Protein AF-A0A945ASM0-F1 (afdb_monomer)

Foldseek 3Di:
DLVVDPDDDVRNVVSVVLVVVVQVVQQVLQVVLVHRSVVQSVVQVPDDDPQFHADSVVRDTDRCVVVVNDDDPVVVVVVSVVVVVVVVVVVPDPDDDDDDDDDPDPPPPPPDDDDDDDDDDDDDDDDDDDDDDDDDDD

Secondary structure (DSSP, 8-state):
-GGGS---HHHHHHHHHHHHHTTHHHHHHHHHTTS-HHHHHHHHHT--STTEEEETTTTEEEETTTTT----HHHHHHHHHHHHHHHHHHHT------PPPPP-PPP-------------------------------

Structure (mmCIF, N/CA/C/O backbone):
data_AF-A0A945ASM0-F1
#
_entry.id   AF-A0A945ASM0-F1
#
loop_
_atom_site.group_PDB
_atom_site.id
_atom_site.type_symbol
_atom_site.label_atom_id
_atom_site.label_alt_id
_atom_site.label_comp_id
_atom_site.label_asym_id
_atom_site.label_entity_id
_atom_site.label_seq_id
_atom_site.pdbx_PDB_ins_code
_atom_site.Cartn_x
_atom_site.Cartn_y
_atom_site.Cartn_z
_atom_site.occupancy
_atom_site.B_iso_or_equiv
_atom_site.auth_seq_id
_atom_site.auth_comp_id
_atom_site.auth_asym_id
_atom_site.auth_atom_id
_atom_site.pdbx_PDB_model_num
ATOM 1 N N . VAL A 1 1 ? 0.229 12.304 5.157 1.00 80.81 1 VAL A N 1
ATOM 2 C CA . VAL A 1 1 ? 1.711 12.404 5.084 1.00 80.81 1 VAL A CA 1
ATOM 3 C C . VAL A 1 1 ? 2.138 12.978 3.744 1.00 80.81 1 VAL A C 1
ATOM 5 O O . VAL A 1 1 ? 2.705 14.057 3.748 1.00 80.81 1 VAL A O 1
ATOM 8 N N . ILE A 1 2 ? 1.781 12.337 2.625 1.00 84.88 2 ILE A N 1
ATOM 9 C CA . ILE A 1 2 ? 2.152 12.780 1.267 1.00 84.88 2 ILE A CA 1
ATOM 10 C C . ILE A 1 2 ? 1.742 14.237 0.978 1.00 84.88 2 ILE A C 1
ATOM 12 O O . ILE A 1 2 ? 2.553 15.021 0.509 1.00 84.88 2 ILE A O 1
ATOM 16 N N . GLU A 1 3 ? 0.524 14.641 1.348 1.00 84.06 3 GLU A N 1
ATOM 17 C CA . GLU A 1 3 ? 0.013 16.008 1.111 1.00 84.06 3 GLU A CA 1
ATOM 18 C C . GLU A 1 3 ? 0.750 17.116 1.878 1.00 84.06 3 GLU A C 1
ATOM 20 O O . GLU A 1 3 ? 0.594 18.288 1.558 1.00 84.06 3 GLU A O 1
ATOM 25 N N . LYS A 1 4 ? 1.542 16.761 2.898 1.00 91.69 4 LYS A N 1
ATOM 26 C CA . LYS A 1 4 ? 2.321 17.723 3.689 1.00 91.69 4 LYS A CA 1
ATOM 27 C C . LYS A 1 4 ? 3.707 17.990 3.090 1.00 91.69 4 LYS A C 1
ATOM 29 O O . LYS A 1 4 ? 4.434 18.823 3.619 1.00 91.69 4 LYS A O 1
ATOM 34 N N . LEU A 1 5 ? 4.093 17.267 2.036 1.00 92.62 5 LEU A N 1
ATOM 35 C CA . LEU A 1 5 ? 5.379 17.443 1.367 1.00 92.62 5 LEU A CA 1
ATOM 36 C C . LEU A 1 5 ? 5.336 18.682 0.464 1.00 92.62 5 LEU A C 1
ATOM 38 O O . LEU A 1 5 ? 4.392 18.872 -0.302 1.00 92.62 5 LEU A O 1
ATOM 42 N N . SER A 1 6 ? 6.373 19.514 0.533 1.00 94.00 6 SER A N 1
ATOM 43 C CA . SER A 1 6 ? 6.500 20.711 -0.304 1.00 94.00 6 SER A CA 1
ATOM 44 C C . SER A 1 6 ? 7.221 20.359 -1.610 1.00 94.00 6 SER A C 1
ATOM 46 O O . SER A 1 6 ? 8.427 20.551 -1.726 1.00 94.00 6 SER A O 1
ATOM 48 N N . LEU A 1 7 ? 6.484 19.778 -2.564 1.00 95.50 7 LEU A N 1
ATOM 49 C CA . LEU A 1 7 ? 7.007 19.278 -3.846 1.00 95.50 7 LEU A CA 1
ATOM 50 C C . LEU A 1 7 ? 6.510 20.117 -5.028 1.00 95.50 7 LEU A C 1
ATOM 52 O O . LEU A 1 7 ? 5.410 20.683 -4.987 1.00 95.50 7 LEU A O 1
ATOM 56 N N . LYS A 1 8 ? 7.296 20.174 -6.107 1.00 95.44 8 LYS A N 1
ATOM 57 C CA . LYS A 1 8 ? 6.981 20.930 -7.332 1.00 95.44 8 LYS A CA 1
ATOM 58 C C . LYS A 1 8 ? 7.246 20.081 -8.577 1.00 95.44 8 LYS A C 1
ATOM 60 O O . LYS A 1 8 ? 7.988 19.112 -8.511 1.00 95.44 8 LYS A O 1
ATOM 65 N N . GLY A 1 9 ? 6.628 20.457 -9.700 1.00 96.12 9 GLY A N 1
ATOM 66 C CA . GLY A 1 9 ? 6.840 19.795 -10.993 1.00 96.12 9 GLY A CA 1
ATOM 67 C C . GLY A 1 9 ? 6.665 18.274 -10.925 1.00 96.12 9 GLY A C 1
ATOM 68 O O . GLY A 1 9 ? 5.706 17.783 -10.320 1.00 96.12 9 GLY A O 1
ATOM 69 N N . ASP A 1 10 ? 7.618 17.553 -11.507 1.00 95.50 10 ASP A N 1
ATOM 70 C CA . ASP A 1 10 ? 7.595 16.094 -11.647 1.00 95.50 10 ASP A CA 1
ATOM 71 C C . ASP A 1 10 ? 7.628 15.359 -10.303 1.00 95.50 10 ASP A C 1
ATOM 73 O O . ASP A 1 10 ? 6.964 14.336 -10.145 1.00 95.50 10 ASP A O 1
ATOM 77 N N . GLU A 1 11 ? 8.288 15.910 -9.279 1.00 95.12 11 GLU A N 1
ATOM 78 C CA . GLU A 1 11 ? 8.295 15.313 -7.936 1.00 95.12 11 GLU A CA 1
ATOM 79 C C . GLU A 1 11 ? 6.883 15.258 -7.340 1.00 95.12 11 GLU A C 1
ATOM 81 O O . GLU A 1 11 ? 6.479 14.265 -6.728 1.00 95.12 11 GLU A O 1
ATOM 86 N N . LYS A 1 12 ? 6.090 16.319 -7.550 1.00 95.50 12 LYS A N 1
ATOM 87 C CA . LYS A 1 12 ? 4.689 16.358 -7.112 1.00 95.50 12 LYS A CA 1
ATOM 88 C C . LYS A 1 12 ? 3.850 15.336 -7.877 1.00 95.50 12 LYS A C 1
ATOM 90 O O . LYS A 1 12 ? 2.959 14.721 -7.288 1.00 95.50 12 LYS A O 1
ATOM 95 N N . HIS A 1 13 ? 4.127 15.152 -9.166 1.00 94.69 13 HIS A N 1
ATOM 96 C CA . HIS A 1 13 ? 3.452 14.143 -9.975 1.00 94.69 13 HIS A CA 1
ATOM 97 C C . HIS A 1 13 ? 3.779 12.726 -9.482 1.00 94.69 13 HIS A C 1
ATOM 99 O O . HIS A 1 13 ? 2.862 11.958 -9.191 1.00 94.69 13 HIS A O 1
ATOM 105 N N . GLY A 1 14 ? 5.058 12.417 -9.247 1.00 94.69 14 GLY A N 1
ATOM 106 C CA . GLY A 1 14 ? 5.497 11.139 -8.676 1.00 94.69 14 GLY A CA 1
ATOM 107 C C . GLY A 1 14 ? 4.864 10.847 -7.312 1.00 94.69 14 GLY A C 1
ATOM 108 O O . GLY A 1 14 ? 4.353 9.751 -7.076 1.00 94.69 14 GLY A O 1
ATOM 109 N N . ALA A 1 15 ? 4.779 11.846 -6.430 1.00 95.38 15 ALA A N 1
ATOM 110 C CA . ALA A 1 15 ? 4.083 11.704 -5.150 1.00 95.38 15 ALA A CA 1
ATOM 111 C C . ALA A 1 15 ? 2.582 11.388 -5.308 1.00 95.38 15 ALA A C 1
ATOM 113 O O . ALA A 1 15 ? 2.022 10.631 -4.510 1.00 95.38 15 ALA A O 1
ATOM 114 N N . SER A 1 16 ? 1.926 11.932 -6.339 1.00 94.62 16 SER A N 1
ATOM 115 C CA . SER A 1 16 ? 0.535 11.600 -6.664 1.00 94.62 16 SER A CA 1
ATOM 116 C C . SER A 1 16 ? 0.383 10.156 -7.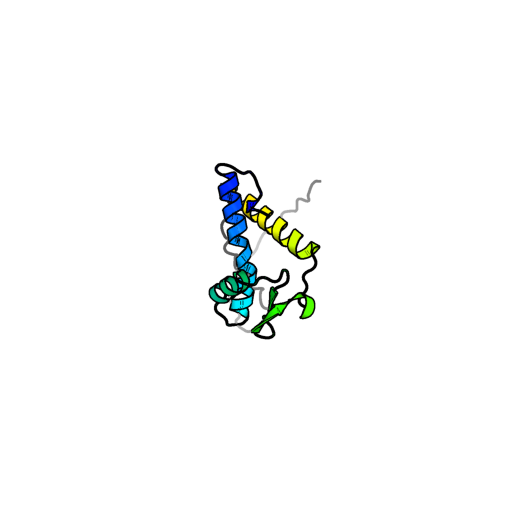139 1.00 94.62 16 SER A C 1
ATOM 118 O O . SER A 1 16 ? -0.587 9.504 -6.757 1.00 94.62 16 SER A O 1
ATOM 120 N N . ILE A 1 17 ? 1.335 9.637 -7.921 1.00 95.25 17 ILE A N 1
ATOM 121 C CA . ILE A 1 17 ? 1.347 8.230 -8.355 1.00 95.25 17 ILE A CA 1
ATOM 122 C C . ILE A 1 17 ? 1.413 7.313 -7.134 1.00 95.25 17 ILE A C 1
ATOM 124 O O . ILE A 1 17 ? 0.572 6.428 -6.985 1.00 95.25 17 ILE A O 1
ATOM 128 N N . VAL A 1 18 ? 2.340 7.579 -6.207 1.00 95.19 18 VAL A N 1
ATOM 129 C CA . VAL A 1 18 ? 2.452 6.803 -4.963 1.00 95.19 18 VAL A CA 1
ATOM 130 C C . VAL A 1 18 ? 1.157 6.884 -4.156 1.00 95.19 18 VAL A C 1
ATOM 132 O O . VAL A 1 18 ? 0.640 5.852 -3.745 1.00 95.19 18 VAL A O 1
ATOM 135 N N . LYS A 1 19 ? 0.585 8.083 -3.963 1.00 94.88 19 LYS A N 1
ATOM 136 C CA . LYS A 1 19 ? -0.693 8.257 -3.246 1.00 94.88 19 LYS A CA 1
ATOM 137 C C . LYS A 1 19 ? -1.811 7.417 -3.864 1.00 94.88 19 LYS A C 1
ATOM 139 O O . LYS A 1 19 ? -2.600 6.826 -3.126 1.00 94.88 19 LYS A O 1
ATOM 144 N N . ASN A 1 20 ? -1.882 7.386 -5.190 1.00 94.12 20 ASN A N 1
ATOM 145 C CA . ASN A 1 20 ? -2.889 6.623 -5.904 1.00 94.12 20 ASN A CA 1
ATOM 146 C C . ASN A 1 20 ? -2.636 5.121 -5.771 1.00 94.12 20 ASN A C 1
ATOM 148 O O . ASN A 1 20 ? -3.585 4.398 -5.529 1.00 94.12 20 ASN A O 1
ATOM 152 N N . ALA A 1 21 ? -1.395 4.640 -5.802 1.00 96.00 21 ALA A N 1
ATOM 153 C CA . ALA A 1 21 ? -1.109 3.208 -5.698 1.00 96.00 21 ALA A CA 1
ATOM 154 C C . ALA A 1 21 ? -1.500 2.570 -4.345 1.00 96.00 21 ALA A C 1
ATOM 156 O O . ALA A 1 21 ? -1.740 1.369 -4.275 1.00 96.00 21 ALA A O 1
ATOM 157 N N . LEU A 1 22 ? -1.600 3.355 -3.265 1.00 94.94 22 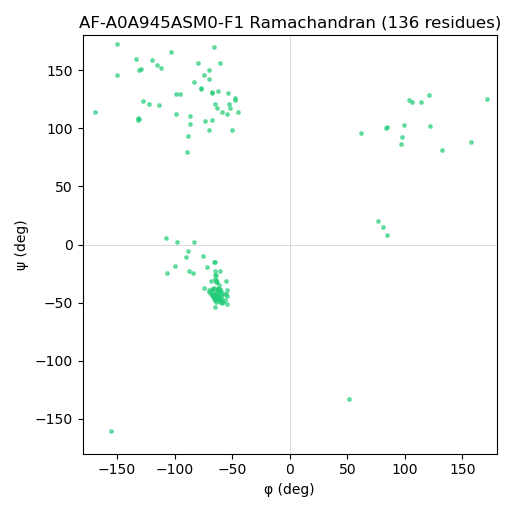LEU A N 1
ATOM 158 C CA . LEU A 1 22 ? -1.821 2.834 -1.907 1.00 94.94 22 LEU A CA 1
ATOM 159 C C . LEU A 1 22 ? -3.169 2.127 -1.679 1.00 94.94 22 LEU A C 1
ATOM 161 O O . LEU A 1 22 ? -3.310 1.468 -0.653 1.00 94.94 22 LEU A O 1
ATOM 165 N N . HIS A 1 23 ? -4.162 2.272 -2.565 1.00 95.75 23 HIS A N 1
ATOM 166 C CA . HIS A 1 23 ? -5.454 1.591 -2.389 1.00 95.75 23 HIS A CA 1
ATOM 167 C C . HIS A 1 23 ? -5.500 0.178 -2.973 1.00 95.75 23 HIS A C 1
ATOM 169 O O . HIS A 1 23 ? -6.291 -0.627 -2.488 1.00 95.75 23 HIS A O 1
ATOM 175 N N . TYR A 1 24 ? -4.637 -0.136 -3.946 1.00 97.44 24 TYR A N 1
ATOM 176 C CA . TYR A 1 24 ? -4.650 -1.426 -4.638 1.00 97.44 24 TYR A CA 1
ATOM 177 C C . TYR A 1 24 ? -4.566 -2.645 -3.709 1.00 97.44 24 TYR A C 1
ATOM 179 O O . TYR A 1 24 ? -5.277 -3.611 -3.966 1.00 97.44 24 TYR A O 1
ATOM 187 N N . PRO A 1 25 ? -3.768 -2.647 -2.617 1.00 97.06 25 PRO A N 1
ATOM 188 C CA . PRO A 1 25 ? -3.741 -3.801 -1.720 1.00 97.06 25 PRO A CA 1
ATOM 189 C C . PRO A 1 25 ? -5.101 -4.103 -1.080 1.00 97.06 25 PRO A C 1
ATOM 191 O O . PRO A 1 25 ? -5.486 -5.262 -0.984 1.00 97.06 25 PRO A O 1
ATOM 194 N N . LEU A 1 26 ? -5.843 -3.068 -0.669 1.00 97.69 26 LEU A N 1
ATOM 195 C CA . LEU A 1 26 ? -7.175 -3.233 -0.082 1.00 97.69 26 LEU A CA 1
ATOM 196 C C . LEU A 1 26 ? -8.197 -3.678 -1.133 1.00 97.69 26 LEU A C 1
ATOM 198 O O . LEU A 1 26 ? -9.021 -4.538 -0.844 1.00 97.69 26 LEU A O 1
ATOM 202 N N . GLU A 1 27 ? -8.129 -3.106 -2.335 1.00 98.12 27 GLU A N 1
ATOM 203 C CA . GLU A 1 27 ? -8.979 -3.502 -3.462 1.00 98.12 27 GLU A CA 1
ATOM 204 C C . GLU A 1 27 ? -8.791 -4.986 -3.794 1.00 98.12 27 GLU A C 1
ATOM 206 O O . GLU A 1 27 ? -9.759 -5.735 -3.777 1.00 98.12 27 GLU A O 1
ATOM 211 N N . ALA A 1 28 ? -7.543 -5.444 -3.929 1.00 98.31 28 ALA A N 1
ATOM 212 C CA . ALA A 1 28 ? -7.235 -6.848 -4.191 1.00 98.31 28 ALA A CA 1
ATOM 213 C C . ALA A 1 28 ? -7.725 -7.793 -3.078 1.00 98.31 28 ALA A C 1
ATOM 215 O O . ALA A 1 28 ? -8.196 -8.893 -3.359 1.00 98.31 28 ALA A O 1
ATOM 216 N N . ILE A 1 29 ? -7.627 -7.387 -1.806 1.00 97.94 29 ILE A N 1
ATOM 217 C CA . ILE A 1 29 ? -8.162 -8.173 -0.682 1.00 97.94 29 ILE A CA 1
ATOM 218 C C . ILE A 1 29 ? -9.689 -8.283 -0.775 1.00 97.94 29 ILE A C 1
ATOM 220 O O . ILE A 1 29 ? -10.236 -9.366 -0.575 1.00 97.94 29 ILE A O 1
ATOM 224 N N . ALA A 1 30 ? -10.374 -7.181 -1.076 1.00 97.88 30 ALA A N 1
ATOM 225 C CA . ALA A 1 30 ? -11.827 -7.152 -1.200 1.00 97.88 30 ALA A CA 1
ATOM 226 C C . ALA A 1 30 ? -12.331 -7.957 -2.409 1.00 97.88 30 ALA A C 1
ATOM 228 O O . ALA A 1 30 ? -13.291 -8.715 -2.267 1.00 97.88 30 ALA A O 1
ATOM 229 N N . ASP A 1 31 ? -11.644 -7.866 -3.548 1.00 98.12 31 ASP A N 1
ATOM 230 C CA . ASP A 1 31 ? -11.946 -8.654 -4.747 1.00 98.12 31 ASP A CA 1
ATOM 231 C C . ASP A 1 31 ? -11.768 -10.155 -4.480 1.00 98.12 31 ASP A C 1
ATOM 233 O O . ASP A 1 31 ? -12.633 -10.963 -4.819 1.00 98.12 31 ASP A O 1
ATOM 237 N N . ASN A 1 32 ? -10.691 -10.540 -3.784 1.00 97.81 32 ASN A N 1
ATOM 238 C CA . ASN A 1 32 ? -10.471 -11.926 -3.355 1.00 97.81 32 ASN A CA 1
ATOM 239 C C . ASN A 1 32 ? -11.539 -12.419 -2.364 1.00 97.81 32 ASN A C 1
ATOM 241 O O . ASN A 1 32 ? -11.799 -13.619 -2.294 1.00 97.81 32 ASN A O 1
ATOM 245 N N . ALA A 1 33 ? -12.163 -11.507 -1.614 1.00 96.81 33 ALA A N 1
ATOM 246 C CA . ALA A 1 33 ? -13.299 -11.791 -0.739 1.00 96.81 33 ALA A CA 1
ATOM 247 C C . ALA A 1 33 ? -14.654 -11.797 -1.483 1.00 96.81 33 ALA A C 1
ATOM 249 O O . ALA A 1 33 ? -15.695 -11.998 -0.859 1.00 96.81 33 ALA A O 1
ATOM 250 N N . GLY A 1 34 ? -14.660 -11.595 -2.806 1.00 96.12 34 GLY A N 1
ATOM 251 C CA . GLY A 1 34 ? -15.856 -11.649 -3.650 1.00 96.12 34 GLY A CA 1
ATOM 252 C C . GLY A 1 34 ? -16.708 -10.377 -3.647 1.00 96.12 34 GLY A C 1
ATOM 253 O O . GLY A 1 34 ? -17.861 -10.424 -4.078 1.00 96.12 34 GLY A O 1
ATOM 254 N N . LEU A 1 35 ? -16.175 -9.253 -3.162 1.00 96.62 35 LEU A N 1
ATOM 255 C CA . LEU A 1 35 ? -16.825 -7.942 -3.233 1.00 96.62 35 LEU A CA 1
ATOM 256 C C . LEU A 1 35 ? -16.203 -7.075 -4.331 1.00 96.62 35 LEU A C 1
ATOM 258 O O . LEU A 1 35 ? -15.114 -7.351 -4.806 1.00 96.62 35 LEU A O 1
ATOM 262 N N . ASP A 1 36 ? -16.887 -5.991 -4.699 1.00 97.38 36 ASP A N 1
ATOM 263 C CA . ASP A 1 36 ? -16.298 -4.935 -5.528 1.00 97.38 36 ASP A CA 1
ATOM 264 C C . ASP A 1 36 ? -15.310 -4.113 -4.680 1.00 97.38 36 ASP A C 1
ATOM 266 O O . ASP A 1 36 ? -15.712 -3.331 -3.804 1.00 97.38 36 A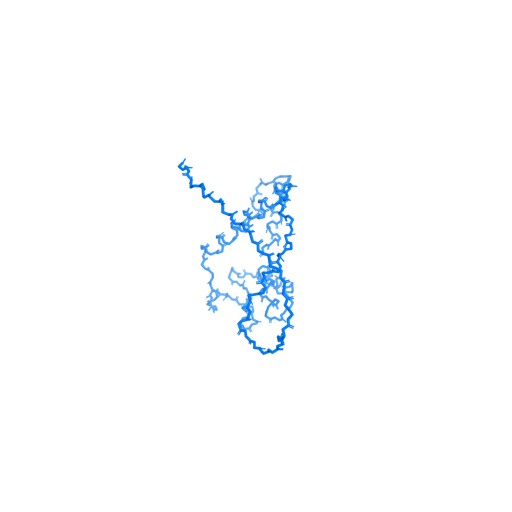SP A O 1
ATOM 270 N N . GLY A 1 37 ? -14.010 -4.302 -4.909 1.00 97.31 37 GLY A N 1
ATOM 271 C CA . GLY A 1 37 ? -12.965 -3.664 -4.121 1.00 97.31 37 GLY A CA 1
ATOM 272 C C . GLY A 1 37 ? -12.940 -2.142 -4.240 1.00 97.31 37 GLY A C 1
ATOM 273 O O . GLY A 1 37 ? -12.663 -1.454 -3.252 1.00 97.31 37 GLY A O 1
ATOM 274 N N . SER A 1 38 ? -13.337 -1.587 -5.383 1.00 96.81 38 SER A N 1
ATOM 275 C CA . SER A 1 38 ? -13.478 -0.143 -5.577 1.00 96.81 38 SER A CA 1
ATOM 276 C C . SER A 1 38 ? -14.561 0.451 -4.662 1.00 96.81 38 SER A C 1
ATOM 278 O O . SER A 1 38 ? -14.378 1.533 -4.084 1.00 96.81 38 SER A O 1
ATOM 280 N N . VAL A 1 39 ? -15.675 -0.255 -4.444 1.00 97.44 39 VAL A N 1
ATOM 281 C CA . VAL A 1 39 ? -16.707 0.144 -3.467 1.00 97.44 39 VAL A CA 1
ATOM 282 C C . VAL A 1 39 ? -16.170 0.068 -2.035 1.00 97.44 39 VAL A C 1
ATOM 284 O O . VAL A 1 39 ? -16.353 1.019 -1.264 1.00 97.44 39 VAL A O 1
ATOM 287 N N . VAL A 1 40 ? -15.462 -1.009 -1.683 1.00 97.94 40 VAL A N 1
ATOM 288 C CA . VAL A 1 40 ? -14.884 -1.198 -0.339 1.00 97.94 40 VAL A CA 1
ATOM 289 C C . VAL A 1 40 ? -13.862 -0.108 -0.013 1.00 97.94 40 VAL A C 1
ATOM 291 O O . VAL A 1 40 ? -13.952 0.534 1.037 1.00 97.94 40 VAL A O 1
ATOM 294 N N . VAL A 1 41 ? -12.935 0.184 -0.928 1.00 97.75 41 VAL A N 1
ATOM 295 C CA . VAL A 1 41 ? -11.942 1.263 -0.783 1.00 97.75 41 VAL A CA 1
ATOM 296 C C . VAL A 1 41 ? -12.626 2.603 -0.531 1.00 97.75 41 VAL A C 1
ATOM 298 O O . VAL A 1 41 ? -12.241 3.343 0.381 1.00 97.75 41 VAL A O 1
ATOM 301 N N . ASN A 1 42 ? -13.650 2.932 -1.321 1.00 97.50 42 ASN A N 1
ATOM 302 C CA . ASN A 1 42 ? -14.385 4.184 -1.164 1.00 97.50 42 ASN A CA 1
ATOM 303 C C . ASN A 1 42 ? -15.085 4.271 0.192 1.00 97.50 42 ASN A C 1
ATOM 305 O O . ASN A 1 42 ? -15.077 5.337 0.814 1.00 97.50 42 ASN A O 1
ATOM 309 N N . ARG A 1 43 ? -15.640 3.160 0.685 1.00 97.31 43 ARG A N 1
ATOM 310 C CA . ARG A 1 43 ? -16.255 3.106 2.010 1.00 97.31 43 ARG A CA 1
ATOM 311 C C . ARG A 1 43 ? -15.227 3.303 3.121 1.00 97.31 43 ARG A C 1
ATOM 313 O O . ARG A 1 43 ? -15.460 4.141 3.990 1.00 97.31 43 ARG A O 1
ATOM 320 N N . VAL A 1 44 ? -14.082 2.619 3.066 1.00 97.38 44 VAL A N 1
ATOM 321 C CA . VAL A 1 44 ? -12.998 2.765 4.058 1.00 97.38 44 VAL A CA 1
ATOM 322 C C . VAL A 1 44 ? -12.482 4.205 4.116 1.00 97.38 44 VAL A C 1
ATOM 324 O O . VAL A 1 44 ? -12.286 4.744 5.202 1.00 97.38 44 VAL A O 1
ATOM 327 N N . ARG A 1 45 ? -12.351 4.895 2.974 1.00 95.06 45 ARG A N 1
ATOM 328 C CA . ARG A 1 45 ? -11.929 6.312 2.924 1.00 95.06 45 ARG A CA 1
ATOM 329 C C . ARG A 1 45 ? -12.859 7.279 3.666 1.00 95.06 45 ARG A C 1
ATOM 331 O O . ARG A 1 45 ? -12.428 8.380 3.998 1.00 95.06 45 ARG A O 1
ATOM 338 N N . GLN A 1 46 ? -14.120 6.906 3.877 1.00 96.62 46 GLN A N 1
ATOM 339 C CA . GLN A 1 46 ? -15.112 7.724 4.583 1.00 96.62 46 GLN A CA 1
ATOM 340 C C . GLN A 1 46 ? -15.130 7.466 6.097 1.00 96.62 46 GLN A C 1
ATOM 342 O O . GLN A 1 46 ? -15.779 8.217 6.833 1.00 96.62 46 GLN A O 1
ATOM 347 N N . LEU A 1 47 ? -14.450 6.416 6.567 1.00 96.31 47 LEU A N 1
ATOM 348 C CA . LEU A 1 47 ? -14.352 6.092 7.986 1.00 96.31 47 LEU A CA 1
ATOM 349 C C . LEU A 1 47 ? -13.478 7.127 8.706 1.00 96.31 47 LEU A C 1
ATOM 351 O O . LEU A 1 47 ? -12.602 7.762 8.117 1.00 96.31 47 LEU A O 1
ATOM 355 N N . LYS A 1 48 ? -13.770 7.350 9.990 1.00 95.00 48 LYS A N 1
ATOM 356 C CA . LYS A 1 48 ? -13.121 8.402 10.790 1.00 95.00 48 LYS A CA 1
ATOM 357 C C . LYS A 1 48 ? -12.125 7.844 11.798 1.00 95.00 48 LYS A C 1
ATOM 359 O O . LYS A 1 48 ? -11.234 8.583 12.222 1.00 95.00 48 LYS A O 1
ATOM 364 N N . GLY A 1 49 ? -12.286 6.590 12.215 1.00 95.31 49 GLY A N 1
ATOM 365 C CA . GLY A 1 49 ? -11.374 5.944 13.141 1.00 95.31 49 GLY A CA 1
ATOM 366 C C . GLY A 1 49 ? -10.029 5.678 12.482 1.00 95.31 49 GLY A C 1
ATOM 367 O O . GLY A 1 49 ? -9.926 5.343 11.306 1.00 95.31 49 GLY A O 1
ATOM 368 N N . LYS A 1 50 ? -8.962 5.847 13.263 1.00 93.81 50 LYS A N 1
ATOM 369 C CA . LYS A 1 50 ? -7.584 5.669 12.789 1.00 93.81 50 LYS A CA 1
ATOM 370 C C . LYS A 1 50 ? -7.294 4.230 12.349 1.00 93.81 50 LYS A C 1
ATOM 372 O O . LYS A 1 50 ? -6.459 4.034 11.470 1.00 93.81 50 LYS A O 1
ATOM 377 N N . ASN A 1 51 ? -7.944 3.263 12.991 1.00 96.50 51 ASN A N 1
ATOM 378 C CA . ASN A 1 51 ? -7.776 1.839 12.716 1.00 96.50 51 ASN A CA 1
ATOM 379 C C . ASN A 1 51 ? -8.993 1.250 11.991 1.00 96.50 51 ASN A C 1
ATOM 381 O O . ASN A 1 51 ? -9.068 0.033 11.840 1.00 96.50 51 ASN A O 1
ATOM 385 N N . ASP A 1 52 ? -9.959 2.089 11.607 1.00 97.25 52 ASP A N 1
ATOM 386 C CA . ASP A 1 52 ? -11.148 1.619 10.915 1.00 97.25 52 ASP A CA 1
ATOM 387 C C . ASP A 1 52 ? -10.742 1.111 9.530 1.00 97.25 52 ASP A C 1
ATOM 389 O O . ASP A 1 52 ? -10.048 1.796 8.771 1.00 97.25 52 ASP A O 1
ATOM 393 N N . GLY A 1 53 ? -11.195 -0.086 9.191 1.00 97.31 53 GLY A N 1
ATOM 394 C CA . GLY A 1 53 ? -10.929 -0.712 7.907 1.00 97.31 53 GLY A CA 1
ATOM 395 C C . GLY A 1 53 ? -12.006 -1.722 7.553 1.00 97.31 53 GLY A C 1
ATOM 396 O O . GLY A 1 53 ? -13.117 -1.657 8.074 1.00 97.31 53 GLY A O 1
ATOM 397 N N . TYR A 1 54 ? -11.676 -2.624 6.637 1.00 98.06 54 TYR A N 1
ATOM 398 C CA . TYR A 1 54 ? -12.553 -3.704 6.201 1.00 98.06 54 TYR A CA 1
ATOM 399 C C . TYR A 1 54 ? -11.955 -5.044 6.638 1.00 98.06 54 TYR A C 1
ATOM 401 O O . TYR A 1 54 ? -10.823 -5.363 6.271 1.00 98.06 54 TYR A O 1
ATOM 409 N N . ASP A 1 55 ? -12.698 -5.793 7.448 1.00 97.69 55 ASP A N 1
ATOM 410 C CA . ASP A 1 55 ? -12.373 -7.158 7.853 1.00 97.69 55 ASP A CA 1
ATOM 411 C C . ASP A 1 55 ? -12.922 -8.117 6.789 1.00 97.69 55 ASP A C 1
ATOM 413 O O . ASP A 1 55 ? -14.127 -8.352 6.711 1.00 97.69 55 ASP A O 1
ATOM 417 N N . ALA A 1 56 ? -12.033 -8.645 5.947 1.00 96.69 56 ALA A N 1
ATOM 418 C CA . ALA A 1 56 ? -12.404 -9.503 4.824 1.00 96.69 56 ALA A CA 1
ATOM 419 C C . ALA A 1 56 ? -12.870 -10.909 5.236 1.00 96.69 56 ALA A C 1
ATOM 421 O O . ALA A 1 56 ? -13.545 -11.562 4.445 1.00 96.69 56 ALA A O 1
ATOM 422 N N . ASP A 1 57 ? -12.541 -11.367 6.448 1.00 95.75 57 ASP A N 1
ATOM 423 C CA . ASP A 1 57 ? -13.006 -12.659 6.972 1.00 95.75 57 ASP A CA 1
ATOM 424 C C . ASP A 1 57 ? -14.487 -12.581 7.372 1.00 95.75 57 ASP A C 1
ATOM 426 O O . ASP A 1 57 ? -15.265 -13.503 7.128 1.00 95.75 57 ASP A O 1
ATOM 430 N N . LYS A 1 58 ? -14.902 -11.439 7.939 1.00 94.88 58 LYS A N 1
ATOM 431 C CA . LYS A 1 58 ? -16.279 -11.214 8.420 1.00 94.88 58 LYS A CA 1
ATOM 432 C C . LYS A 1 58 ? -17.161 -10.410 7.470 1.00 94.88 58 LYS A C 1
ATOM 434 O O . LYS A 1 58 ? -18.379 -10.444 7.611 1.00 94.88 58 LYS A O 1
ATOM 439 N N . GLY A 1 59 ? -16.570 -9.684 6.528 1.00 94.88 59 GLY A N 1
ATOM 440 C CA . GLY A 1 59 ? -17.292 -8.793 5.621 1.00 94.88 59 GLY A CA 1
ATOM 441 C C . GLY A 1 59 ? -17.739 -7.471 6.254 1.00 94.88 59 GLY A C 1
ATOM 442 O O . GLY A 1 59 ? -18.644 -6.823 5.730 1.00 94.88 59 GLY A O 1
ATOM 443 N N . ASP A 1 60 ? -17.115 -7.055 7.359 1.00 95.94 60 ASP A N 1
ATOM 444 C CA . ASP A 1 60 ? -17.558 -5.921 8.176 1.00 95.94 60 ASP A CA 1
ATOM 445 C C . ASP A 1 60 ? -16.554 -4.761 8.195 1.00 95.94 60 ASP A C 1
ATOM 447 O O . ASP A 1 60 ? -15.346 -4.936 8.043 1.00 95.94 60 ASP A O 1
ATOM 451 N N . TYR A 1 61 ? -17.061 -3.549 8.443 1.00 97.50 61 TYR A N 1
ATOM 452 C CA . TYR A 1 61 ? -16.234 -2.359 8.655 1.00 97.50 61 TYR A CA 1
ATOM 453 C C . TYR A 1 61 ? -16.079 -2.086 10.148 1.00 97.50 61 TYR A C 1
ATOM 455 O O . TYR A 1 61 ? -17.049 -1.731 10.822 1.00 97.50 61 TYR A O 1
ATOM 463 N N . CYS A 1 62 ? -14.867 -2.238 10.672 1.00 96.94 62 CYS A N 1
ATOM 464 C CA . CYS A 1 62 ? -14.602 -2.163 12.106 1.00 96.94 62 CYS A CA 1
ATOM 465 C C . CYS A 1 62 ? -13.188 -1.644 12.409 1.00 96.94 62 CYS A C 1
ATOM 467 O O . CYS A 1 62 ? -12.370 -1.465 11.505 1.00 96.94 62 CYS A O 1
ATOM 469 N N . ASP A 1 63 ? -12.904 -1.402 13.693 1.00 97.75 63 ASP A N 1
ATOM 470 C CA . ASP A 1 63 ? -11.540 -1.163 14.173 1.00 97.75 63 ASP A CA 1
ATOM 471 C C . ASP A 1 63 ? -10.732 -2.467 14.031 1.00 97.75 63 ASP A C 1
ATOM 473 O O . ASP A 1 63 ? -10.933 -3.430 14.778 1.00 97.75 63 ASP A O 1
ATOM 477 N N . LEU A 1 64 ? -9.819 -2.499 13.057 1.00 97.75 64 LEU A N 1
ATOM 478 C CA . LEU A 1 64 ? -9.063 -3.700 12.688 1.00 97.75 64 LEU A CA 1
ATOM 479 C C . LEU A 1 64 ? -8.132 -4.186 13.803 1.00 97.75 64 LEU A C 1
ATOM 481 O O . LEU A 1 64 ? -7.911 -5.386 13.951 1.00 97.75 64 LEU A O 1
ATOM 485 N N . VAL A 1 65 ? -7.630 -3.271 14.636 1.00 96.75 65 VAL A N 1
ATOM 486 C CA . VAL A 1 65 ? -6.769 -3.623 15.774 1.00 96.75 65 VAL A CA 1
ATOM 487 C C . VAL A 1 65 ? -7.572 -4.395 16.817 1.00 96.75 65 VAL A C 1
ATOM 489 O O . VAL A 1 65 ? -7.115 -5.422 17.315 1.00 96.75 65 VAL A O 1
ATOM 492 N N . SER A 1 66 ? -8.787 -3.937 17.106 1.00 96.50 66 SER A N 1
ATOM 493 C CA . SER A 1 66 ? -9.722 -4.593 18.022 1.00 96.50 66 SER A CA 1
ATOM 494 C C . SER A 1 66 ? -10.232 -5.924 17.462 1.00 96.50 66 SER A C 1
ATOM 496 O O . SER A 1 66 ? -10.483 -6.850 18.230 1.00 96.50 66 SER A O 1
ATOM 498 N N . ALA A 1 67 ? -10.343 -6.043 16.135 1.00 96.31 67 ALA A N 1
ATOM 499 C CA . ALA A 1 67 ? -10.661 -7.292 15.442 1.00 96.31 67 ALA A CA 1
ATOM 500 C C . ALA A 1 67 ? -9.484 -8.288 15.382 1.00 96.31 67 ALA A C 1
ATOM 502 O O . ALA A 1 67 ? -9.692 -9.445 15.021 1.00 96.31 67 ALA A O 1
ATOM 503 N N . GLY A 1 68 ? -8.268 -7.870 15.758 1.00 96.62 68 GLY A N 1
ATOM 504 C CA . GLY A 1 68 ? -7.063 -8.706 15.739 1.00 96.62 68 GLY A CA 1
ATOM 505 C C . GLY A 1 68 ? -6.346 -8.767 14.385 1.00 96.62 68 GLY A C 1
ATOM 506 O O . GLY A 1 68 ? -5.394 -9.532 14.239 1.00 96.62 68 GLY A O 1
ATOM 507 N N . VAL A 1 69 ? -6.754 -7.950 13.413 1.00 96.69 69 VAL A N 1
ATOM 508 C CA . VAL A 1 69 ? -6.132 -7.841 12.087 1.00 96.69 69 VAL A CA 1
ATOM 509 C C . VAL A 1 69 ? -5.021 -6.791 12.157 1.00 96.69 69 VAL A C 1
ATOM 511 O O . VAL A 1 69 ? -5.260 -5.588 12.048 1.00 96.69 69 VAL A O 1
ATOM 514 N N . ILE A 1 70 ? -3.790 -7.242 12.419 1.00 96.44 70 ILE A N 1
ATOM 515 C CA . ILE A 1 70 ? -2.644 -6.366 12.704 1.00 96.44 70 ILE A CA 1
ATOM 516 C C . ILE A 1 70 ? -1.468 -6.700 11.788 1.00 96.44 70 ILE A C 1
ATOM 518 O O . ILE A 1 70 ? -0.921 -7.800 11.845 1.00 96.44 70 ILE A O 1
ATOM 522 N N . ASP A 1 71 ? -0.995 -5.694 11.051 1.00 96.38 71 ASP A N 1
ATOM 523 C CA . ASP A 1 71 ? 0.228 -5.794 10.258 1.00 96.38 71 ASP A CA 1
ATOM 524 C C . ASP A 1 71 ? 1.451 -5.250 11.014 1.00 96.38 71 ASP A C 1
ATOM 526 O O . ASP A 1 71 ? 1.452 -4.102 11.482 1.00 96.38 71 ASP A O 1
ATOM 530 N N . PRO A 1 72 ? 2.561 -6.007 11.098 1.00 97.50 72 PRO A N 1
ATOM 531 C CA . PRO A 1 72 ? 3.798 -5.490 11.661 1.00 97.50 72 PRO A CA 1
ATOM 532 C C . PRO A 1 72 ? 4.337 -4.311 10.842 1.00 97.50 72 PRO A C 1
ATOM 534 O O . PRO A 1 72 ? 4.538 -4.408 9.630 1.00 97.50 72 PRO A O 1
ATOM 537 N N . ALA A 1 73 ? 4.713 -3.220 11.514 1.00 96.56 73 ALA A N 1
ATOM 538 C CA . ALA A 1 73 ? 5.219 -2.013 10.849 1.00 96.56 73 ALA A CA 1
ATOM 539 C C . ALA A 1 73 ? 6.430 -2.268 9.927 1.00 96.56 73 ALA A C 1
ATOM 541 O O . ALA A 1 73 ? 6.600 -1.590 8.912 1.00 96.56 73 ALA A O 1
ATOM 542 N N . LYS A 1 74 ? 7.280 -3.253 10.260 1.00 98.06 74 LYS A N 1
ATOM 543 C CA . LYS A 1 74 ? 8.413 -3.659 9.412 1.00 98.06 74 LYS A CA 1
ATOM 544 C C . LYS A 1 74 ? 7.937 -4.225 8.072 1.00 98.06 74 LYS A C 1
ATOM 546 O O . LYS A 1 74 ? 8.535 -3.888 7.058 1.00 98.06 74 LYS A O 1
ATOM 551 N N . VAL A 1 75 ? 6.882 -5.039 8.071 1.00 98.31 75 VAL A N 1
ATOM 552 C CA . VAL A 1 75 ? 6.354 -5.691 6.864 1.00 98.31 75 VAL A CA 1
ATOM 553 C C . VAL A 1 75 ? 5.819 -4.637 5.903 1.00 98.31 75 VAL A C 1
ATOM 555 O O . VAL A 1 75 ? 6.309 -4.545 4.781 1.00 98.31 75 VAL A O 1
ATOM 558 N N . VAL A 1 76 ? 4.920 -3.766 6.372 1.00 96.88 76 VAL A N 1
ATOM 559 C CA . VAL A 1 76 ? 4.307 -2.718 5.536 1.00 96.88 76 VAL A CA 1
ATOM 560 C C . VAL A 1 76 ? 5.362 -1.769 4.964 1.00 96.88 76 VAL A C 1
ATOM 562 O O . VAL A 1 76 ? 5.351 -1.450 3.775 1.00 96.88 76 VAL A O 1
ATOM 565 N N . ARG A 1 77 ? 6.324 -1.343 5.793 1.00 97.25 77 ARG A N 1
ATOM 566 C CA . ARG A 1 77 ? 7.402 -0.449 5.354 1.00 97.25 77 ARG A CA 1
ATOM 567 C C . ARG A 1 77 ? 8.290 -1.107 4.301 1.00 97.25 77 ARG A C 1
ATOM 569 O O . ARG A 1 77 ? 8.559 -0.491 3.274 1.00 97.25 77 ARG A O 1
ATOM 576 N N . THR A 1 78 ? 8.757 -2.327 4.557 1.00 98.25 78 THR A N 1
ATOM 577 C CA . THR A 1 78 ? 9.656 -3.033 3.638 1.00 98.25 78 THR A CA 1
ATOM 578 C C . THR A 1 78 ? 8.952 -3.375 2.326 1.00 98.25 78 THR A C 1
ATOM 580 O O . THR A 1 78 ? 9.557 -3.205 1.272 1.00 98.25 78 THR A O 1
ATOM 583 N N . ALA A 1 79 ? 7.674 -3.762 2.361 1.00 97.94 79 ALA A N 1
ATOM 584 C CA . ALA A 1 79 ? 6.886 -4.012 1.156 1.00 97.94 79 ALA A CA 1
ATOM 585 C C . ALA A 1 79 ? 6.812 -2.767 0.259 1.00 97.94 79 ALA A C 1
ATOM 587 O O . ALA A 1 79 ? 7.154 -2.838 -0.920 1.00 97.94 79 ALA A O 1
ATOM 588 N N . LEU A 1 80 ? 6.457 -1.610 0.830 1.00 96.62 80 LEU A N 1
ATOM 589 C CA . LEU A 1 80 ? 6.358 -0.364 0.068 1.00 96.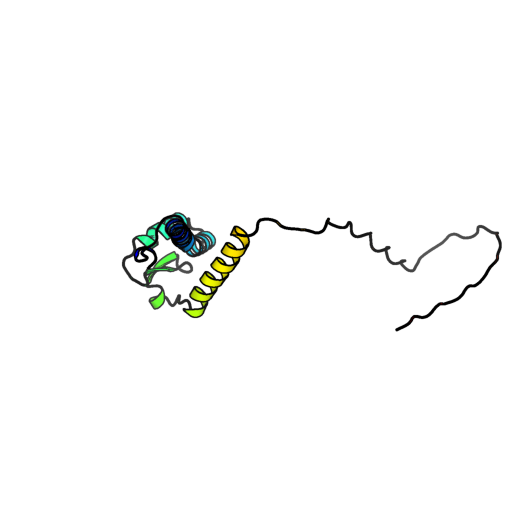62 80 LEU A CA 1
ATOM 590 C C . LEU A 1 80 ? 7.715 0.080 -0.500 1.00 96.62 80 LEU A C 1
ATOM 592 O O . LEU A 1 80 ? 7.792 0.503 -1.650 1.00 96.62 80 LEU A O 1
ATOM 596 N N . GLN A 1 81 ? 8.787 -0.027 0.290 1.00 97.44 81 GLN A N 1
ATOM 597 C CA . GLN A 1 81 ? 10.136 0.345 -0.146 1.00 97.44 81 GLN A CA 1
ATOM 598 C C . GLN A 1 81 ? 10.641 -0.544 -1.287 1.00 97.44 81 GLN A C 1
ATOM 600 O O . GLN A 1 81 ? 11.156 -0.027 -2.277 1.00 97.44 81 GLN A O 1
ATOM 605 N N . ASN A 1 82 ? 10.460 -1.861 -1.180 1.00 98.06 82 ASN A N 1
ATOM 606 C CA . ASN A 1 82 ? 10.885 -2.801 -2.215 1.00 98.06 82 ASN A CA 1
ATOM 607 C C . ASN A 1 82 ? 10.078 -2.612 -3.506 1.00 98.06 82 ASN A C 1
ATOM 609 O O . ASN A 1 82 ? 10.663 -2.565 -4.586 1.00 98.06 82 ASN A O 1
ATOM 613 N N . ALA A 1 83 ? 8.756 -2.433 -3.397 1.00 97.50 83 ALA A N 1
ATOM 614 C CA . ALA A 1 83 ? 7.897 -2.159 -4.548 1.00 97.50 83 ALA A CA 1
ATOM 615 C C . ALA A 1 83 ? 8.313 -0.867 -5.267 1.00 97.50 83 ALA A C 1
ATOM 617 O O . ALA A 1 83 ? 8.476 -0.861 -6.485 1.00 97.50 83 ALA A O 1
ATOM 618 N N . ALA A 1 84 ? 8.563 0.210 -4.514 1.00 96.62 84 ALA A N 1
ATOM 619 C CA . ALA A 1 84 ? 9.047 1.467 -5.076 1.00 96.62 84 ALA A CA 1
ATOM 620 C C . ALA A 1 84 ? 10.426 1.318 -5.741 1.00 96.62 84 ALA A C 1
ATOM 622 O O . ALA A 1 84 ? 10.652 1.897 -6.800 1.00 96.62 84 ALA A O 1
ATOM 623 N N . SER A 1 85 ? 11.329 0.521 -5.160 1.00 97.88 85 SER A N 1
ATOM 624 C CA . SER A 1 85 ? 12.659 0.256 -5.724 1.00 97.88 85 SER A CA 1
ATOM 625 C C . SER A 1 85 ? 12.585 -0.447 -7.080 1.00 97.88 85 SER A C 1
ATOM 627 O O . SER A 1 85 ? 13.275 -0.043 -8.013 1.00 97.88 85 SER A O 1
ATOM 629 N N . VAL A 1 86 ? 11.753 -1.484 -7.206 1.00 97.94 86 VAL A N 1
ATOM 630 C CA . VAL A 1 86 ? 11.571 -2.206 -8.476 1.00 97.94 86 VAL A CA 1
ATOM 631 C C . VAL A 1 86 ? 10.864 -1.323 -9.503 1.00 97.94 86 VAL A C 1
ATOM 633 O O . VAL A 1 86 ? 11.297 -1.262 -10.649 1.00 97.94 86 VAL A O 1
ATOM 636 N N . ALA A 1 87 ? 9.828 -0.583 -9.099 1.00 97.25 87 ALA A N 1
ATOM 637 C CA . ALA A 1 87 ? 9.138 0.345 -9.992 1.00 97.25 87 ALA A CA 1
ATOM 638 C C . ALA A 1 87 ? 10.085 1.427 -10.537 1.00 97.25 87 ALA A C 1
ATOM 640 O O . ALA A 1 87 ? 10.061 1.711 -11.730 1.00 97.25 87 ALA A O 1
ATOM 641 N N . ALA A 1 88 ? 10.949 1.992 -9.688 1.00 96.19 88 ALA A N 1
ATOM 642 C CA . ALA A 1 88 ? 11.950 2.966 -10.110 1.00 96.19 88 ALA A CA 1
ATOM 643 C C . ALA A 1 88 ? 12.943 2.366 -11.114 1.00 96.19 88 ALA A C 1
ATOM 645 O O . ALA A 1 88 ? 13.170 2.971 -12.157 1.00 96.19 88 ALA A O 1
ATOM 646 N N . LEU A 1 89 ? 13.469 1.164 -10.838 1.00 97.12 89 LEU A N 1
ATOM 647 C CA . LEU A 1 89 ? 14.356 0.445 -11.758 1.00 97.12 89 LEU A CA 1
ATOM 648 C C . LEU A 1 89 ? 13.705 0.287 -13.139 1.00 97.12 89 LEU A C 1
ATOM 650 O O . LEU A 1 89 ? 14.304 0.674 -14.142 1.00 97.12 89 LEU A O 1
ATOM 654 N N . LEU A 1 90 ? 12.469 -0.221 -13.182 1.00 96.81 90 LEU A N 1
ATOM 655 C CA . LEU A 1 90 ? 11.731 -0.452 -14.426 1.00 96.81 90 LEU A CA 1
ATOM 656 C C . LEU A 1 90 ? 11.446 0.847 -15.189 1.00 96.81 90 LEU A C 1
ATOM 658 O O . LEU A 1 90 ? 11.651 0.890 -16.395 1.00 96.81 90 LEU A O 1
ATOM 662 N N . LEU A 1 91 ? 11.027 1.914 -14.501 1.00 95.94 91 LEU A N 1
ATOM 663 C CA . LEU A 1 91 ? 10.726 3.208 -15.130 1.00 95.94 91 LEU A CA 1
ATOM 664 C C . LEU A 1 91 ? 11.955 3.882 -15.752 1.00 95.94 91 LEU A C 1
ATOM 666 O O . LEU A 1 91 ? 11.801 4.681 -16.667 1.00 95.94 91 LEU A O 1
ATOM 670 N N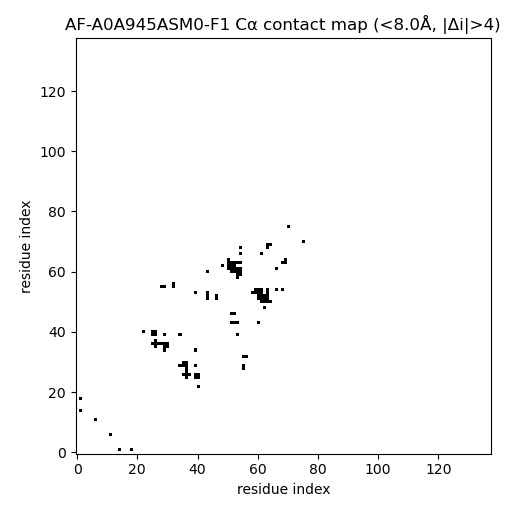 . THR A 1 92 ? 13.154 3.580 -15.253 1.00 96.25 92 THR A N 1
ATOM 671 C CA . THR A 1 92 ? 14.423 4.103 -15.789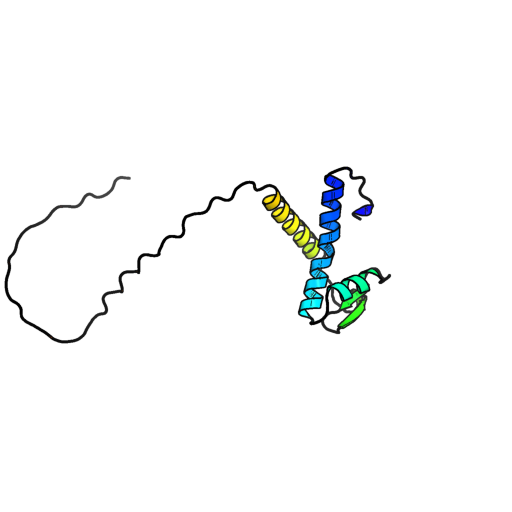 1.00 96.25 92 THR A CA 1
ATOM 672 C C . THR A 1 92 ? 15.134 3.135 -16.736 1.00 96.25 92 THR A C 1
ATOM 674 O O . THR A 1 92 ? 16.249 3.411 -17.175 1.00 96.25 92 THR A O 1
ATOM 677 N N . THR A 1 93 ? 14.538 1.973 -17.013 1.00 97.00 93 THR A N 1
ATOM 678 C CA . THR A 1 93 ? 15.126 0.975 -17.910 1.00 97.00 93 THR A CA 1
ATOM 679 C C . THR A 1 93 ? 14.729 1.282 -19.350 1.00 97.00 93 THR A C 1
ATOM 681 O O . THR A 1 93 ? 13.581 1.100 -19.736 1.00 97.00 93 THR A O 1
ATOM 684 N N . GLU A 1 94 ? 15.697 1.706 -20.162 1.00 96.62 94 GLU A N 1
ATOM 685 C CA . GLU A 1 94 ? 15.469 2.069 -21.570 1.00 96.62 94 GLU A CA 1
ATOM 686 C C . GLU A 1 94 ? 15.482 0.864 -22.529 1.00 96.62 94 GLU A C 1
ATOM 688 O O . GLU A 1 94 ? 14.925 0.929 -23.622 1.00 96.62 94 GLU A O 1
ATOM 693 N N . SER A 1 95 ? 16.148 -0.238 -22.161 1.00 94.56 95 SER A N 1
ATOM 694 C CA . SER A 1 95 ? 16.284 -1.416 -23.027 1.00 94.56 95 SER A CA 1
ATOM 695 C C . SER A 1 95 ? 16.400 -2.713 -22.230 1.00 94.56 95 SER A C 1
ATOM 697 O O . SER A 1 95 ? 16.996 -2.744 -21.152 1.00 94.56 95 SER A O 1
ATOM 699 N N . LEU A 1 96 ? 15.846 -3.787 -22.794 1.00 94.62 96 LEU A N 1
ATOM 700 C CA . LEU A 1 96 ? 15.917 -5.155 -22.289 1.00 94.62 96 LEU A CA 1
ATOM 701 C C . LEU A 1 96 ? 16.545 -6.036 -23.372 1.00 94.62 96 LEU A C 1
ATOM 703 O O . LEU A 1 96 ? 16.021 -6.135 -24.480 1.00 94.62 96 LEU A O 1
ATOM 707 N N . ILE A 1 97 ? 17.666 -6.677 -23.050 1.00 94.31 97 ILE A N 1
ATOM 708 C CA . ILE A 1 97 ? 18.333 -7.638 -23.934 1.00 94.31 97 ILE A CA 1
ATOM 709 C C . ILE A 1 97 ? 17.932 -9.038 -23.477 1.00 94.31 97 ILE A C 1
ATOM 711 O O . ILE A 1 97 ? 18.020 -9.347 -22.290 1.00 94.31 97 ILE A O 1
ATOM 715 N N . THR A 1 98 ? 17.480 -9.867 -24.415 1.00 94.81 98 THR A N 1
ATOM 716 C CA . THR A 1 98 ? 17.057 -11.249 -24.158 1.00 94.81 98 THR A CA 1
ATOM 717 C C . THR A 1 98 ? 17.751 -12.195 -25.128 1.00 94.81 98 THR A C 1
ATOM 719 O O . THR A 1 98 ? 18.126 -11.793 -26.232 1.00 94.81 98 THR A O 1
ATOM 722 N N . GLU A 1 99 ? 17.957 -13.437 -24.700 1.00 91.62 99 GLU A N 1
ATOM 723 C CA . GLU A 1 99 ? 18.440 -14.500 -25.577 1.00 91.62 99 GLU A CA 1
ATOM 724 C C . GLU A 1 99 ? 17.310 -14.965 -26.500 1.00 91.62 99 GLU A C 1
ATOM 726 O O . GLU A 1 99 ? 16.136 -14.969 -26.124 1.00 91.62 99 GLU A O 1
ATOM 731 N N . ILE A 1 100 ? 17.666 -15.347 -27.727 1.00 90.44 100 ILE A N 1
ATOM 732 C CA . ILE A 1 100 ? 16.709 -15.947 -28.657 1.00 90.44 100 ILE A CA 1
ATOM 733 C C . ILE A 1 100 ? 16.326 -17.318 -28.083 1.00 90.44 100 ILE A C 1
ATOM 735 O O . ILE A 1 100 ? 17.239 -18.070 -27.738 1.00 90.44 100 ILE A O 1
ATOM 739 N N . PRO A 1 101 ? 15.026 -17.662 -27.984 1.00 86.88 101 PRO A N 1
ATOM 740 C CA . PRO A 1 101 ? 14.617 -18.991 -27.547 1.00 86.88 101 PRO A CA 1
ATOM 741 C C . PRO A 1 101 ? 15.326 -20.058 -28.386 1.00 86.88 101 PRO A C 1
ATOM 743 O O . PRO A 1 101 ? 15.195 -20.053 -29.612 1.00 86.88 101 PRO A O 1
ATOM 746 N N . SER A 1 102 ? 16.096 -20.944 -27.751 1.00 80.50 102 SER A N 1
ATOM 747 C CA . SER A 1 102 ? 16.631 -22.109 -28.449 1.00 80.50 102 SER A CA 1
ATOM 748 C C . SER A 1 102 ? 15.522 -23.140 -28.591 1.00 80.50 102 SER A C 1
ATOM 750 O O . SER A 1 102 ? 14.827 -23.439 -27.619 1.00 80.50 102 SER A O 1
ATOM 752 N N . GLU A 1 103 ? 15.380 -23.721 -29.777 1.00 79.19 103 GLU A N 1
ATOM 753 C CA . GLU A 1 103 ? 14.735 -25.024 -29.875 1.00 79.19 103 GLU A CA 1
ATOM 754 C C . GLU A 1 103 ? 15.624 -25.997 -29.092 1.00 79.19 103 GLU A C 1
ATOM 756 O O . GLU A 1 103 ? 16.809 -26.135 -29.399 1.00 79.19 103 GLU A O 1
ATOM 761 N N . GLU A 1 104 ? 15.096 -26.592 -28.021 1.00 71.25 104 GLU A N 1
ATOM 762 C CA . GLU A 1 104 ? 15.751 -27.748 -27.415 1.00 71.25 104 GLU A CA 1
ATOM 763 C C . GLU A 1 104 ? 15.832 -28.809 -28.518 1.00 71.25 104 GLU A C 1
ATOM 765 O O . GLU A 1 104 ? 14.799 -29.259 -29.022 1.00 71.25 104 GLU A O 1
ATOM 770 N N . GLU A 1 105 ? 17.049 -29.156 -28.958 1.00 65.50 105 GLU A N 1
ATOM 771 C CA . GLU A 1 105 ? 17.222 -30.338 -29.798 1.00 65.50 105 GLU A CA 1
ATOM 772 C C . GLU A 1 105 ? 16.568 -31.498 -29.043 1.00 65.50 105 GLU A C 1
ATOM 774 O O . GLU A 1 105 ? 16.829 -31.633 -27.842 1.00 65.50 105 GLU A O 1
ATOM 779 N N . PRO A 1 106 ? 15.694 -32.298 -29.686 1.00 62.59 106 PRO A N 1
ATOM 780 C CA . PRO A 1 106 ? 15.116 -33.449 -29.019 1.00 62.59 106 PRO A CA 1
ATOM 781 C C . PRO A 1 106 ? 16.281 -34.251 -28.455 1.00 62.59 106 PRO A C 1
ATOM 783 O O . PRO A 1 106 ? 17.147 -34.681 -29.225 1.00 62.59 106 PRO A O 1
ATOM 786 N N . GLU A 1 107 ? 16.336 -34.383 -27.122 1.00 60.62 107 GLU A N 1
ATOM 787 C CA . GLU A 1 107 ? 17.309 -35.270 -26.499 1.00 60.62 107 GLU A CA 1
ATOM 788 C C . GLU A 1 107 ? 17.212 -36.587 -27.268 1.00 60.62 107 GLU A C 1
ATOM 790 O O . GLU A 1 107 ? 16.091 -37.083 -27.442 1.00 60.62 107 GLU A O 1
ATOM 795 N N . PRO A 1 108 ? 18.324 -37.100 -27.826 1.00 56.81 108 PRO A N 1
ATOM 796 C CA . PRO A 1 108 ? 18.275 -38.305 -28.627 1.00 56.81 108 PRO A CA 1
ATOM 797 C C . PRO A 1 108 ? 17.616 -39.363 -27.759 1.00 56.81 108 PRO A C 1
ATOM 799 O O . PRO A 1 108 ? 18.173 -39.721 -26.719 1.00 56.81 108 PRO A O 1
ATOM 802 N N . GLU A 1 109 ? 16.402 -39.773 -28.153 1.00 48.22 109 GLU A N 1
ATOM 803 C CA . GLU A 1 109 ? 15.621 -40.768 -27.435 1.00 48.22 109 GLU A CA 1
ATOM 804 C C . GLU A 1 109 ? 16.576 -41.900 -27.095 1.00 48.22 109 GLU A C 1
ATOM 806 O O . GLU A 1 109 ? 17.174 -42.518 -27.986 1.00 48.22 109 GLU A O 1
ATOM 811 N N . GLY A 1 110 ? 16.810 -42.073 -25.791 1.00 45.44 110 GLY A N 1
ATOM 812 C CA . GLY A 1 110 ? 17.716 -43.084 -25.289 1.00 45.44 110 GLY A CA 1
ATOM 813 C C . GLY A 1 110 ? 17.385 -44.390 -25.989 1.00 45.44 110 GLY A C 1
ATOM 814 O O . GLY A 1 110 ? 16.224 -44.789 -26.021 1.00 45.44 110 GLY A O 1
ATOM 815 N N . HIS A 1 111 ? 18.397 -45.002 -26.604 1.00 43.03 111 HIS A N 1
ATOM 816 C CA . HIS A 1 111 ? 18.278 -46.295 -27.256 1.00 43.03 111 HIS A CA 1
ATOM 817 C C . HIS A 1 111 ? 17.623 -47.288 -26.291 1.00 43.03 111 HIS A C 1
ATOM 819 O O . HIS A 1 111 ? 18.288 -47.841 -25.413 1.00 43.03 111 HIS A O 1
ATOM 825 N N . ASP A 1 112 ? 16.314 -47.485 -26.452 1.00 38.31 112 ASP A N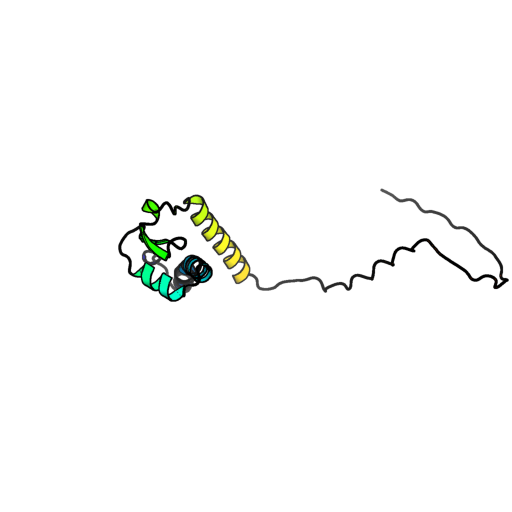 1
ATOM 826 C CA . ASP A 1 112 ? 15.570 -48.469 -25.695 1.00 38.31 112 ASP A CA 1
ATOM 827 C C . ASP A 1 112 ? 16.101 -49.848 -26.075 1.00 38.31 112 ASP A C 1
ATOM 829 O O . ASP A 1 112 ? 16.158 -50.269 -27.238 1.00 38.31 112 ASP A O 1
ATOM 833 N N . HIS A 1 113 ? 16.580 -50.523 -25.043 1.00 44.41 113 HIS A N 1
ATOM 834 C CA . HIS A 1 113 ? 17.055 -51.878 -25.111 1.00 44.41 113 HIS A CA 1
ATOM 835 C C . HIS A 1 113 ? 15.867 -52.823 -25.327 1.00 44.41 113 HIS A C 1
ATOM 837 O O . HIS A 1 113 ? 15.271 -53.313 -24.376 1.00 44.41 113 HIS A O 1
ATOM 843 N N . GLY A 1 114 ? 15.665 -53.218 -26.582 1.00 39.41 114 GLY A N 1
ATOM 844 C CA . GLY A 1 114 ? 15.228 -54.569 -26.924 1.00 39.41 114 GLY A CA 1
ATOM 845 C C . GLY A 1 114 ? 13.759 -54.742 -27.306 1.00 39.41 114 GLY A C 1
ATOM 846 O O . GLY A 1 114 ? 12.856 -54.550 -26.509 1.00 39.41 114 GLY A O 1
ATOM 847 N N . MET A 1 115 ? 13.533 -55.297 -28.498 1.00 38.12 115 MET A N 1
ATOM 848 C CA . MET A 1 115 ? 13.130 -56.701 -28.679 1.00 38.12 115 MET A CA 1
ATOM 849 C C . MET A 1 115 ? 12.745 -56.958 -30.146 1.00 38.12 115 MET A C 1
ATOM 851 O O . MET A 1 115 ? 11.827 -56.349 -30.675 1.00 38.12 115 MET A O 1
ATOM 855 N N . GLY A 1 116 ? 13.384 -57.963 -30.755 1.00 37.56 116 GLY A N 1
ATOM 856 C CA . GLY A 1 116 ? 12.678 -58.886 -31.650 1.00 37.56 116 GLY A CA 1
ATOM 857 C C . GLY A 1 116 ? 12.731 -58.653 -33.165 1.00 37.56 116 GLY A C 1
ATOM 858 O O . GLY A 1 116 ? 11.797 -58.122 -33.747 1.00 37.56 116 GLY A O 1
ATOM 859 N N . GLY A 1 117 ? 13.716 -59.290 -33.810 1.00 38.69 117 GLY A N 1
ATOM 860 C CA . GLY A 1 117 ? 13.435 -60.180 -34.948 1.00 38.69 117 GLY A CA 1
ATOM 861 C C . GLY A 1 117 ? 13.618 -59.631 -36.368 1.00 38.69 117 GLY A C 1
ATOM 862 O O . GLY A 1 117 ? 12.721 -59.010 -36.923 1.00 38.69 117 GLY A O 1
ATOM 863 N N . GLY A 1 118 ? 14.726 -60.017 -37.014 1.00 32.91 118 GLY A N 1
ATOM 864 C CA . GLY A 1 118 ? 14.873 -59.957 -38.474 1.00 32.91 118 GLY A CA 1
ATOM 865 C C . GLY A 1 118 ? 16.328 -59.910 -38.947 1.00 32.91 118 GLY A C 1
ATOM 866 O O . GLY A 1 118 ? 16.883 -58.841 -39.150 1.00 32.91 118 GLY A O 1
ATOM 867 N N . MET A 1 119 ? 16.952 -61.069 -39.143 1.00 42.19 119 MET A N 1
ATOM 868 C CA . MET A 1 119 ? 18.271 -61.258 -39.782 1.00 42.19 119 MET A CA 1
ATOM 869 C C . MET A 1 119 ? 18.054 -62.161 -41.022 1.00 42.19 119 MET A C 1
ATOM 871 O O . MET A 1 119 ? 17.059 -62.889 -40.985 1.00 42.19 119 MET A O 1
ATOM 875 N N . PRO A 1 120 ? 18.902 -62.234 -42.084 1.00 45.38 120 PRO A N 1
ATOM 876 C CA . PRO A 1 120 ? 20.225 -61.628 -42.331 1.00 45.38 120 PRO A CA 1
ATOM 877 C C . PRO A 1 120 ? 20.389 -60.914 -43.696 1.00 45.38 120 PRO A C 1
ATOM 879 O O . PRO A 1 120 ? 19.882 -61.355 -44.723 1.00 45.38 120 PRO A O 1
ATOM 882 N N . GLY A 1 121 ? 21.235 -59.881 -43.738 1.00 44.91 121 GLY A N 1
ATOM 883 C CA . GLY A 1 121 ? 21.759 -59.285 -44.973 1.00 44.91 121 GLY A CA 1
ATOM 884 C C . GLY A 1 121 ? 23.276 -59.145 -44.883 1.00 44.91 121 GLY A C 1
ATOM 885 O O . GLY A 1 121 ? 23.794 -58.359 -44.103 1.00 44.91 121 GLY A O 1
ATOM 886 N N . MET A 1 122 ? 23.970 -59.985 -45.632 1.00 48.47 122 MET A N 1
ATOM 887 C CA . MET A 1 122 ? 25.399 -60.275 -45.593 1.00 48.47 122 MET A CA 1
ATOM 888 C C . MET A 1 122 ? 26.228 -59.252 -46.394 1.00 48.47 122 MET A C 1
ATOM 890 O O . MET A 1 122 ? 25.873 -58.948 -47.527 1.00 48.47 122 MET A O 1
ATOM 894 N N . GLY A 1 123 ? 27.391 -58.847 -45.864 1.00 39.03 123 GLY A N 1
ATOM 895 C CA . GLY A 1 123 ? 28.579 -58.552 -46.684 1.00 39.03 123 GLY A CA 1
ATOM 896 C C . GLY A 1 123 ? 29.081 -57.101 -46.739 1.00 39.03 123 GLY A C 1
ATOM 897 O O . GLY A 1 123 ? 28.392 -56.214 -47.221 1.00 39.03 123 GLY A O 1
ATOM 898 N N . GLY A 1 124 ? 30.351 -56.915 -46.349 1.00 47.12 124 GLY A N 1
ATOM 899 C CA . GLY A 1 124 ? 31.175 -55.733 -46.653 1.00 47.12 124 GLY A CA 1
ATOM 900 C C . GLY A 1 124 ? 31.888 -55.179 -45.413 1.00 47.12 124 GLY A C 1
ATOM 901 O O . GLY A 1 124 ? 31.332 -54.349 -44.715 1.00 47.12 124 GLY A O 1
ATOM 902 N N . MET A 1 125 ? 33.030 -55.737 -44.986 1.00 47.56 125 MET A N 1
ATOM 903 C CA . MET A 1 125 ? 34.366 -55.236 -45.374 1.00 47.56 125 MET A CA 1
ATOM 904 C C . MET A 1 125 ? 34.548 -53.785 -44.883 1.00 47.56 125 MET A C 1
ATOM 906 O O . MET A 1 125 ? 34.021 -52.864 -45.479 1.00 47.56 125 MET A O 1
ATOM 910 N N . GLY A 1 126 ? 35.158 -53.507 -43.733 1.00 40.22 126 GLY A N 1
ATOM 911 C CA . GLY A 1 126 ? 36.504 -53.899 -43.334 1.00 40.22 126 GLY A CA 1
ATOM 912 C C . GLY A 1 126 ? 37.410 -52.665 -43.410 1.00 40.22 126 GLY A C 1
ATOM 913 O O . GLY A 1 126 ? 37.554 -52.092 -44.481 1.00 40.22 126 GLY A O 1
ATOM 914 N N . GLY A 1 127 ? 38.050 -52.300 -42.295 1.00 45.75 127 GLY A N 1
ATOM 915 C CA . GLY A 1 127 ? 39.296 -51.530 -42.326 1.00 45.75 127 GLY A CA 1
ATOM 916 C C . GLY A 1 127 ? 39.308 -50.176 -41.611 1.00 45.75 127 GLY A C 1
ATOM 917 O O . GLY A 1 127 ? 38.549 -49.278 -41.947 1.00 45.75 127 GLY A O 1
ATOM 918 N N . MET A 1 128 ? 40.335 -50.046 -40.758 1.00 52.12 128 MET A N 1
ATOM 919 C CA . MET A 1 128 ? 41.058 -48.814 -40.400 1.00 52.12 128 MET A CA 1
ATOM 920 C C . MET A 1 128 ? 40.399 -47.974 -39.289 1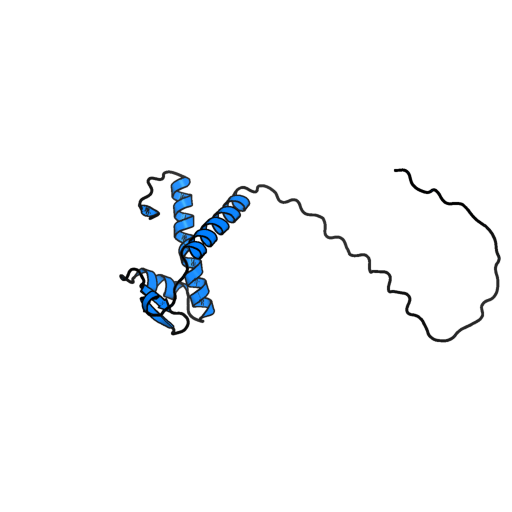.00 52.12 128 MET A C 1
ATOM 922 O O . MET A 1 128 ? 39.384 -47.329 -39.492 1.00 52.12 128 MET A O 1
ATOM 926 N N . GLY A 1 129 ? 40.867 -48.028 -38.037 1.00 45.94 129 GLY A N 1
ATOM 927 C CA . GLY A 1 129 ? 42.220 -47.642 -37.606 1.00 45.94 129 GLY A CA 1
ATOM 928 C C . GLY A 1 129 ? 42.209 -46.122 -37.403 1.00 45.94 129 GLY A C 1
ATOM 929 O O . GLY A 1 129 ? 42.139 -45.386 -38.371 1.00 45.94 129 GLY A O 1
ATOM 930 N N . GLY A 1 130 ? 42.100 -45.592 -36.188 1.00 51.75 130 GLY A N 1
ATOM 931 C CA . GLY A 1 130 ? 43.168 -45.615 -35.197 1.00 51.75 130 GLY A CA 1
ATOM 932 C C . GLY A 1 130 ? 43.934 -44.291 -35.246 1.00 51.75 130 GLY A C 1
ATOM 933 O O . GLY A 1 130 ? 44.935 -44.202 -35.940 1.00 51.75 130 GLY A O 1
ATOM 934 N N . MET A 1 131 ? 43.464 -43.275 -34.520 1.00 54.44 131 MET A N 1
ATOM 935 C CA . MET A 1 131 ? 44.239 -42.096 -34.100 1.00 54.44 131 MET A CA 1
ATOM 936 C C . MET A 1 131 ? 43.359 -41.368 -33.073 1.00 54.44 131 MET A C 1
ATOM 938 O O . MET A 1 131 ? 42.237 -41.002 -33.387 1.00 54.44 131 MET A O 1
ATOM 942 N N . GLY A 1 132 ? 43.694 -41.254 -31.796 1.00 49.62 132 GLY A N 1
ATOM 943 C CA . GLY A 1 132 ? 45.003 -40.994 -31.214 1.00 49.62 132 GLY A CA 1
ATOM 944 C C . GLY A 1 132 ? 44.810 -39.723 -30.394 1.00 49.62 132 GLY A C 1
ATOM 945 O O . GLY A 1 132 ? 44.651 -38.650 -30.964 1.00 49.62 132 GLY A O 1
ATOM 946 N N . GLY A 1 133 ? 44.683 -39.886 -29.077 1.00 52.72 133 GLY A N 1
ATOM 947 C CA . GLY A 1 133 ? 44.275 -38.831 -28.157 1.00 52.72 133 GLY A CA 1
ATOM 948 C C . GLY A 1 133 ? 45.210 -37.626 -28.126 1.00 52.72 133 GLY A C 1
ATOM 949 O O . GLY A 1 133 ? 46.407 -37.733 -28.384 1.00 52.72 133 GLY A O 1
ATOM 950 N N . MET A 1 134 ? 44.651 -36.491 -27.715 1.00 55.12 134 MET A N 1
ATOM 951 C CA . MET A 1 134 ? 45.431 -35.350 -27.264 1.00 55.12 134 MET A CA 1
ATOM 952 C C . MET A 1 134 ? 44.834 -34.861 -25.932 1.00 55.12 134 MET A C 1
ATOM 954 O O . MET A 1 134 ? 43.715 -34.348 -25.923 1.00 55.12 134 MET A O 1
ATOM 958 N N . PRO A 1 135 ? 45.514 -35.107 -24.796 1.00 60.09 135 PRO A N 1
ATOM 959 C CA . PRO A 1 135 ? 45.109 -34.631 -23.481 1.00 60.09 135 PRO A CA 1
ATOM 960 C C . PRO A 1 135 ? 45.503 -33.165 -23.271 1.00 60.09 135 PRO A C 1
ATOM 962 O O . PRO A 1 135 ? 46.417 -32.651 -23.914 1.00 60.09 135 PRO A O 1
ATOM 965 N N . GLY A 1 136 ? 44.775 -32.508 -22.369 1.00 55.25 136 GLY A N 1
ATOM 966 C CA . GLY A 1 136 ? 44.842 -31.075 -22.123 1.00 55.25 136 GLY A CA 1
ATOM 967 C C . GLY A 1 136 ? 46.151 -30.523 -21.554 1.00 55.25 136 GLY A C 1
ATOM 968 O O . GLY A 1 136 ? 47.042 -31.236 -21.096 1.00 55.25 136 GLY A O 1
ATOM 969 N N . MET A 1 137 ? 46.194 -29.196 -21.556 1.00 59.97 137 MET A N 1
ATOM 970 C CA . MET A 1 137 ? 47.086 -28.322 -20.793 1.00 59.97 137 MET A CA 1
ATOM 971 C C . MET A 1 137 ? 46.145 -27.278 -20.170 1.00 59.97 137 MET A C 1
ATOM 973 O O . MET A 1 137 ? 45.332 -26.707 -20.895 1.00 59.97 137 MET A O 1
ATOM 977 N N . MET A 1 138 ? 45.937 -27.341 -18.851 1.00 53.44 138 MET A N 1
ATOM 978 C CA . MET A 1 138 ? 46.579 -26.470 -17.847 1.00 53.44 138 MET A CA 1
ATOM 979 C C . MET A 1 138 ? 46.281 -24.992 -18.071 1.00 53.44 138 MET A C 1
ATOM 981 O O . MET A 1 138 ? 46.823 -24.428 -19.044 1.00 53.44 138 MET A O 1
#

Nearest PDB structures (foldseek):
  4xci-assembly1_B  TM=9.056E-01  e=2.665E-03  Sacchar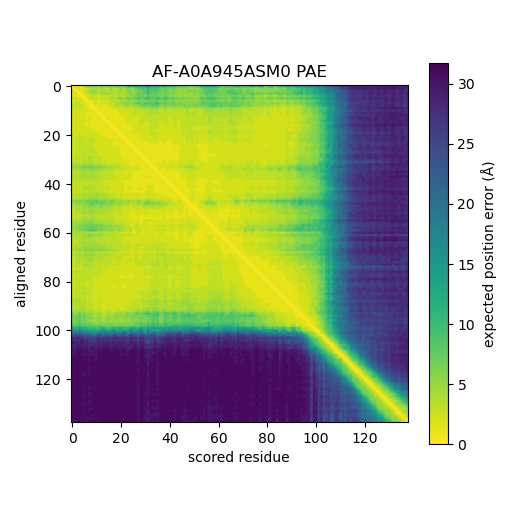olobus solfataricus P2
  8hki-assembly1_B  TM=8.780E-01  e=2.665E-03  Homo sapiens
  3iyf-assembly1_A  TM=8.259E-01  e=4.579E-03  Methanococcus maripaludis
  7r9k-assembly1_J  TM=8.118E-01  e=9.009E-03  Methanococcus maripaludis

Mean predicted aligned error: 13.5 Å

pLDDT: mean 83.72, std 20.96, range [32.91, 98.31]

Sequence (138 aa):
VIEKLSLKGDEKHGASIVKNALHYPLEAIADNAGLDGSVVVNRVRQLKGKNDGYDADKGDYCDLVSAGVIDPAKVVRTALQNAASVAALLLTTESLITEIPSEEEPEPEGHDHGMGGGMPGMGGMGGMGGMGGMPGMM

Radius of gyration: 32.9 Å; Cα contacts (8 Å, |Δi|>4): 61; chains: 1; bounding box: 65×83×65 Å

Solvent-accessible surface area (backbone atoms only — not comparable to full-atom values): 9291 Å² total; per-residue (Å²): 115,77,87,74,56,96,60,60,74,68,60,38,52,53,52,49,52,54,64,61,56,69,52,52,67,59,22,53,50,31,41,76,61,74,45,65,14,71,60,52,50,56,54,44,71,70,54,83,55,93,50,42,34,75,42,68,91,80,74,41,79,40,50,28,64,84,72,67,62,75,80,58,70,65,57,61,51,50,52,54,51,52,52,51,51,53,52,52,53,55,76,70,54,89,77,87,88,77,81,79,85,73,79,77,71,77,73,76,75,72,84,77,87,77,83,87,88,90,83,89,86,87,88,81,86,84,84,81,84,90,84,82,86,84,82,89,79,135